Protein AF-X0WY20-F1 (afdb_monomer)

Secondary structure (DSSP, 8-state):
--TTTHHHHHHHHHHHHHIIIIIHHHHHHHHHHHHHHHHT-TT--HHHHHHHHHTTHHHHHHHHHHHHHHHHHHHHHHHHHHHHHSTTSSS--TTS-TTPPP--S-GGGHHHHHHHHHHHHHHHHHHHHHHHHHHH-SSHHHHHHHHHHHHHHHHHHHHHHHHHHH-

pLDDT: mean 89.1, std 9.3, range [58.5, 98.38]

Radius of gyration: 22.49 Å; Cα contacts (8 Å, |Δi|>4): 173; chains: 1; bounding box: 41×35×67 Å

Foldseek 3Di:
DPPVVVVVVVVVVVVVCCCVVPVVLVLLLVLLVQLCVQLVFPPDDSVNSSVLLVVLVVLLVVLLVVLVVLCVCQQCVLVPQLCVQPVPVPPGRNPVCVPPDRDRHPLVCSLVVSVVSNVVSLVSSLVSQLVSLVVRGVDNVSSVRSSVSSSVVSVVVSVVSSVVSPD

Mean predicted aligned error: 7.43 Å

Nearest PDB structures (foldseek):
  5f4y-assembly1_A  TM=2.784E-01  e=3.023E+00  Homo sapiens

Sequence (167 aa):
LGDGELLPFLGYVAFMAAFTLVLVPGVFYAASWLAKRLSAARGVSVRRLFVAFAYTTVPLGLAAWIAFSLSFLFANGSYVLPVLSDPFGWGWNLFGTANHEWTPYMPQLLPYLQVPVLAVGLALSVVLGHQIARENISDHARARRSVIPVTALLTLLTVALLWLYIG

Organism: NCBI:txid412755

Structure (mmCIF, N/CA/C/O backbone):
data_AF-X0WY20-F1
#
_entry.id   AF-X0WY20-F1
#
loop_
_atom_site.group_PDB
_atom_site.id
_atom_site.type_symbol
_atom_site.label_atom_id
_atom_site.label_alt_id
_atom_site.label_comp_id
_atom_site.label_asym_id
_atom_site.label_entity_id
_atom_site.label_seq_id
_atom_site.pdbx_PDB_ins_code
_atom_site.Cartn_x
_atom_site.Cartn_y
_atom_site.Cartn_z
_atom_site.occupancy
_atom_site.B_iso_or_equiv
_atom_site.auth_seq_id
_atom_site.auth_comp_id
_atom_site.auth_asym_id
_atom_site.auth_atom_id
_atom_site.pdbx_PDB_model_num
ATOM 1 N N . LEU A 1 1 ? -12.336 -12.638 -31.666 1.00 58.50 1 LEU A N 1
ATOM 2 C CA . LEU A 1 1 ? -12.225 -13.767 -30.716 1.00 58.50 1 LEU A CA 1
ATOM 3 C C . LEU A 1 1 ? -12.946 -14.930 -31.370 1.00 58.50 1 LEU A C 1
ATOM 5 O O . LEU A 1 1 ? -14.109 -14.750 -31.700 1.00 58.50 1 LEU A O 1
ATOM 9 N N . GLY A 1 2 ? -12.250 -16.022 -31.689 1.00 71.94 2 GLY A N 1
ATOM 10 C CA . GLY A 1 2 ? -12.902 -17.203 -32.266 1.00 71.94 2 GLY A CA 1
ATOM 11 C C . GLY A 1 2 ? -13.851 -17.847 -31.252 1.00 71.94 2 GLY A C 1
ATOM 12 O O . GLY A 1 2 ? -13.652 -17.694 -30.046 1.00 71.94 2 GLY A O 1
ATOM 13 N N . ASP A 1 3 ? -14.861 -18.570 -31.729 1.00 70.81 3 ASP A N 1
ATOM 14 C CA . ASP A 1 3 ? -15.986 -19.065 -30.916 1.00 70.81 3 ASP A CA 1
ATOM 15 C C . ASP A 1 3 ? -15.577 -19.987 -29.741 1.00 70.81 3 ASP A C 1
ATOM 17 O O . ASP A 1 3 ? -16.343 -20.157 -28.795 1.00 70.81 3 ASP A O 1
ATOM 21 N N . GLY A 1 4 ? -14.350 -20.530 -29.740 1.00 79.00 4 GLY A N 1
ATOM 22 C CA . GLY A 1 4 ? -13.782 -21.339 -28.648 1.00 79.00 4 GLY A CA 1
ATOM 23 C C . GLY A 1 4 ? -12.971 -20.577 -27.584 1.00 79.00 4 GLY A C 1
ATOM 24 O O . GLY A 1 4 ? -12.672 -21.139 -26.533 1.00 79.00 4 GLY A O 1
ATOM 25 N N . GLU A 1 5 ? -12.626 -19.307 -27.813 1.00 87.19 5 GLU A N 1
ATOM 26 C CA . GLU A 1 5 ? -11.747 -18.508 -26.929 1.00 87.19 5 GLU A CA 1
ATOM 27 C C . GLU A 1 5 ? -12.530 -17.668 -25.903 1.00 87.19 5 GLU A C 1
ATOM 29 O O . GLU A 1 5 ? -11.973 -17.176 -24.920 1.00 87.19 5 GLU A O 1
ATOM 34 N N . LEU A 1 6 ? -13.843 -17.509 -26.105 1.00 90.19 6 LEU A N 1
ATOM 35 C CA . LEU A 1 6 ? -14.688 -16.658 -25.264 1.00 90.19 6 LEU A CA 1
ATOM 36 C C . LEU A 1 6 ? -14.849 -17.208 -23.842 1.00 90.19 6 LEU A C 1
ATOM 38 O O . LEU A 1 6 ? -14.756 -16.447 -22.881 1.00 90.19 6 LEU A O 1
ATOM 42 N N . LEU A 1 7 ? -15.068 -18.517 -23.687 1.00 92.75 7 LEU A N 1
ATOM 43 C CA . LEU A 1 7 ? -15.285 -19.125 -22.371 1.00 92.75 7 LEU A CA 1
ATOM 44 C C . LEU A 1 7 ? -14.022 -19.055 -21.479 1.00 92.75 7 LEU A C 1
ATOM 46 O O . LEU A 1 7 ? -14.145 -18.598 -20.339 1.00 92.75 7 LEU A O 1
ATOM 50 N N . PRO A 1 8 ? -12.808 -19.402 -21.964 1.00 94.12 8 PRO A N 1
ATOM 51 C CA . PRO A 1 8 ? -11.572 -19.191 -21.206 1.00 94.12 8 PRO A CA 1
ATOM 52 C C . PRO A 1 8 ? -11.320 -17.719 -20.864 1.00 94.12 8 PRO A C 1
ATOM 54 O O . PRO A 1 8 ? -10.948 -17.406 -19.731 1.00 94.12 8 PRO A O 1
ATOM 57 N N . PHE A 1 9 ? -11.571 -16.806 -21.809 1.00 93.94 9 PHE A N 1
ATOM 58 C CA . PHE A 1 9 ? -11.416 -15.369 -21.584 1.00 93.94 9 PHE A CA 1
ATOM 59 C C . PHE A 1 9 ? -12.341 -14.855 -20.472 1.00 93.94 9 PHE A C 1
ATOM 61 O O . PHE A 1 9 ? -11.887 -14.166 -19.556 1.00 93.94 9 PHE A O 1
ATOM 68 N N . LEU A 1 10 ? -13.624 -15.229 -20.495 1.00 95.88 10 LEU A N 1
ATOM 69 C CA . LEU A 1 10 ? -14.575 -14.865 -19.441 1.00 95.88 10 LEU A CA 1
ATOM 70 C C . LEU A 1 10 ? -14.179 -15.459 -18.084 1.00 95.88 10 LEU A C 1
ATOM 72 O O . LEU A 1 10 ? -14.296 -14.777 -17.065 1.00 95.88 10 LEU A O 1
ATOM 76 N N . GLY A 1 11 ? -13.662 -16.691 -18.069 1.00 96.38 11 GLY A N 1
ATOM 77 C CA . GLY A 1 11 ? -13.110 -17.312 -16.865 1.00 96.38 11 GLY A CA 1
ATOM 78 C C . GLY A 1 11 ? -11.947 -16.511 -16.272 1.00 96.38 11 GLY A C 1
ATOM 79 O O . GLY A 1 11 ? -11.940 -16.232 -15.073 1.00 96.38 11 GLY A O 1
ATOM 80 N N . TYR A 1 12 ? -11.006 -16.070 -17.111 1.00 95.19 12 TYR A N 1
ATOM 81 C CA . TYR A 1 12 ? -9.894 -15.209 -16.699 1.00 95.19 12 TYR A CA 1
ATOM 82 C C . TYR A 1 12 ? -10.375 -13.868 -16.127 1.00 95.19 12 TYR A 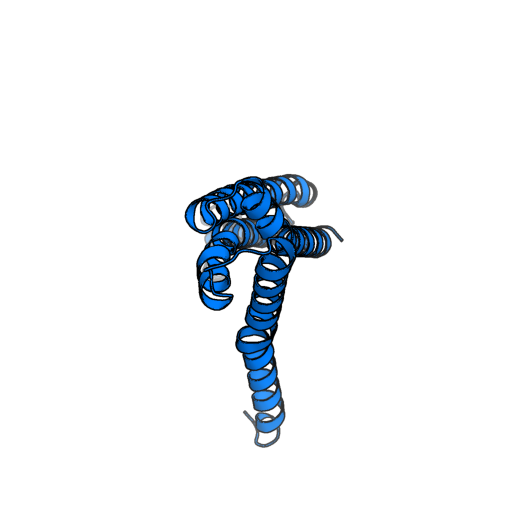C 1
ATOM 84 O O . TYR A 1 12 ? -9.940 -13.466 -15.045 1.00 95.19 12 TYR A O 1
ATOM 92 N N . VAL A 1 13 ? -11.307 -13.194 -16.811 1.00 96.31 13 VAL A N 1
ATOM 93 C CA . VAL A 1 13 ? -11.873 -11.916 -16.349 1.00 96.31 13 VAL A CA 1
ATOM 94 C C . VAL A 1 13 ? -12.574 -12.086 -15.003 1.00 96.31 13 VAL A C 1
ATOM 96 O O . VAL A 1 13 ? -12.340 -11.296 -14.089 1.00 96.31 13 VAL A O 1
ATOM 99 N N . ALA A 1 14 ? -13.394 -13.128 -14.852 1.00 96.50 14 ALA A N 1
ATOM 100 C CA . ALA A 1 14 ? -14.086 -13.415 -13.601 1.00 96.50 14 ALA A CA 1
ATOM 101 C C . ALA A 1 14 ? -13.100 -13.699 -12.459 1.00 96.50 14 ALA A C 1
ATOM 103 O O . ALA A 1 14 ? -13.279 -13.185 -11.354 1.00 96.50 14 ALA A O 1
ATOM 104 N N . PHE A 1 15 ? -12.037 -14.462 -12.726 1.00 96.38 15 PHE A N 1
ATOM 105 C CA . PHE A 1 15 ? -10.989 -14.742 -11.748 1.00 96.38 15 PHE A CA 1
ATOM 106 C C . PHE A 1 15 ? -10.254 -13.469 -11.310 1.00 96.38 15 PHE A C 1
ATOM 108 O O . PHE A 1 15 ? -10.145 -13.213 -10.111 1.00 96.38 15 PHE A O 1
ATOM 115 N N . MET A 1 16 ? -9.806 -12.640 -12.258 1.00 95.88 16 MET A N 1
ATOM 116 C CA . MET A 1 16 ? -9.147 -11.363 -11.960 1.00 95.88 16 MET A CA 1
ATOM 117 C C . MET A 1 16 ? -10.068 -10.424 -11.178 1.00 95.88 16 MET A C 1
ATOM 119 O O . MET A 1 16 ? -9.665 -9.867 -10.157 1.00 95.88 16 MET A O 1
ATOM 123 N N . ALA A 1 17 ? -11.329 -10.300 -11.597 1.00 95.75 17 ALA A N 1
ATOM 124 C CA . ALA A 1 17 ? -12.314 -9.484 -10.898 1.00 95.75 17 ALA A CA 1
ATOM 125 C C . ALA A 1 17 ? -12.554 -9.986 -9.466 1.00 95.75 17 ALA A C 1
ATOM 127 O O . ALA A 1 17 ? -12.554 -9.185 -8.532 1.00 95.75 17 ALA A O 1
ATOM 128 N N . ALA A 1 18 ? -12.705 -11.298 -9.265 1.00 96.00 18 ALA A N 1
ATOM 129 C CA . ALA A 1 18 ? -12.869 -11.885 -7.938 1.00 96.00 18 ALA A CA 1
ATOM 130 C C . ALA A 1 18 ? -11.626 -11.667 -7.061 1.00 96.00 18 ALA A C 1
ATOM 132 O O . ALA A 1 18 ? -11.741 -11.285 -5.894 1.00 96.00 18 ALA A O 1
ATOM 133 N N . PHE A 1 19 ? -10.431 -11.845 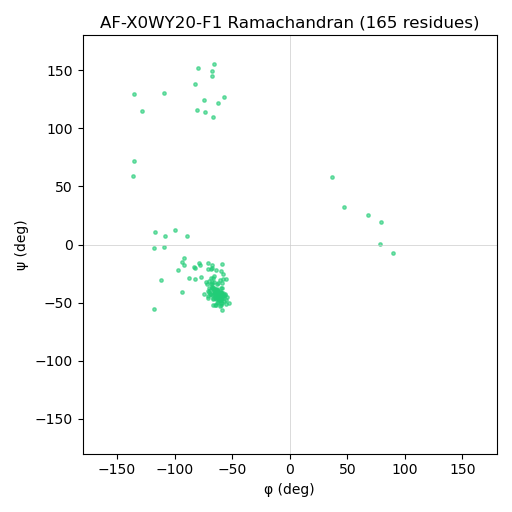-7.618 1.00 93.81 19 PHE A N 1
ATOM 134 C CA . PHE A 1 19 ? -9.180 -11.594 -6.912 1.00 93.81 19 PHE A CA 1
ATOM 135 C C . PHE A 1 19 ? -9.089 -10.133 -6.435 1.00 93.81 19 PHE A C 1
ATOM 137 O O . PHE A 1 19 ? -8.878 -9.874 -5.247 1.00 93.81 19 PHE A O 1
ATOM 144 N N . THR A 1 20 ? -9.330 -9.166 -7.319 1.00 93.12 20 THR A N 1
ATOM 145 C CA . THR A 1 20 ? -9.195 -7.739 -6.990 1.00 93.12 20 THR A CA 1
ATOM 146 C C . THR A 1 20 ? -10.332 -7.217 -6.110 1.00 93.12 20 THR A C 1
ATOM 148 O O . THR A 1 20 ? -10.079 -6.466 -5.169 1.00 93.12 20 THR A O 1
ATOM 151 N N . LEU A 1 21 ? -11.582 -7.597 -6.389 1.00 94.38 21 LEU A N 1
ATOM 152 C CA . LEU A 1 21 ? -12.763 -7.027 -5.726 1.00 94.38 21 LEU A CA 1
ATOM 153 C C . LEU A 1 21 ? -13.203 -7.796 -4.481 1.00 94.38 21 LEU A C 1
ATOM 155 O O . LEU A 1 21 ? -13.956 -7.251 -3.675 1.00 94.38 21 LEU A O 1
ATOM 159 N N . VAL A 1 22 ? -12.758 -9.043 -4.308 1.00 95.19 22 VAL A N 1
ATOM 160 C CA . VAL A 1 22 ? -13.152 -9.880 -3.167 1.00 95.19 22 VAL A CA 1
ATOM 161 C C . VAL A 1 22 ? -11.948 -10.242 -2.315 1.00 95.19 22 VAL A C 1
ATOM 163 O O . VAL A 1 22 ? -11.954 -9.952 -1.119 1.00 95.19 22 VAL A O 1
ATOM 166 N N . LEU A 1 23 ? -10.903 -10.839 -2.897 1.00 94.31 23 LEU A N 1
ATOM 167 C CA . LEU A 1 23 ? -9.788 -11.360 -2.102 1.00 94.31 23 LEU A CA 1
ATOM 168 C C . LEU A 1 23 ? -9.000 -10.235 -1.421 1.00 94.31 23 LEU A C 1
ATOM 170 O O . LEU A 1 23 ? -8.831 -10.267 -0.203 1.00 94.31 23 LEU A O 1
ATOM 174 N N . VAL A 1 24 ? -8.565 -9.223 -2.175 1.00 92.06 24 VAL A N 1
ATOM 175 C CA . VAL A 1 24 ? -7.780 -8.096 -1.634 1.00 92.06 24 VAL A CA 1
ATOM 176 C C . VAL A 1 24 ? -8.523 -7.341 -0.515 1.00 92.06 24 VAL A C 1
ATOM 178 O O . VAL A 1 24 ? -7.996 -7.271 0.603 1.00 92.06 24 VAL A O 1
ATOM 181 N N . PRO A 1 25 ? -9.747 -6.811 -0.727 1.00 94.44 25 PRO A N 1
ATOM 182 C CA . PRO A 1 25 ? -10.484 -6.146 0.346 1.00 94.44 25 PRO A CA 1
ATOM 183 C C . PRO A 1 25 ? -10.900 -7.118 1.455 1.00 94.44 25 PRO A C 1
ATOM 185 O O . PRO A 1 25 ? -10.970 -6.706 2.611 1.00 94.44 25 PRO A O 1
ATOM 188 N N . GLY A 1 26 ? -11.120 -8.401 1.150 1.00 96.50 26 GLY A N 1
ATOM 189 C CA . GLY A 1 26 ? -11.410 -9.441 2.138 1.00 96.50 26 GLY A CA 1
ATOM 190 C C . GLY A 1 26 ? -10.255 -9.672 3.113 1.00 96.50 26 GLY A C 1
ATOM 191 O O . GLY A 1 26 ? -10.467 -9.692 4.327 1.00 96.50 26 GLY A O 1
ATOM 192 N N . VAL A 1 27 ? -9.021 -9.759 2.609 1.00 95.75 27 VAL A N 1
ATOM 193 C CA . VAL A 1 27 ? -7.808 -9.871 3.436 1.00 95.75 27 VAL A CA 1
ATOM 194 C C . VAL A 1 27 ? -7.621 -8.622 4.301 1.00 95.75 27 VAL A C 1
ATOM 196 O O . VAL A 1 27 ? -7.356 -8.726 5.502 1.00 95.75 27 VAL A O 1
ATOM 199 N N . PHE A 1 28 ? -7.835 -7.433 3.735 1.00 95.94 28 PHE A N 1
ATOM 200 C CA . PHE A 1 28 ? -7.737 -6.185 4.493 1.00 95.94 28 PHE A CA 1
ATOM 201 C C . PHE A 1 28 ? -8.846 -6.050 5.556 1.00 95.94 28 PHE A C 1
ATOM 203 O O . PHE A 1 28 ? -8.616 -5.578 6.677 1.00 95.94 28 PHE A O 1
ATOM 210 N N . TYR A 1 29 ? -10.054 -6.528 5.248 1.00 96.56 29 TYR A N 1
ATOM 211 C CA . TYR A 1 29 ? -11.162 -6.606 6.197 1.00 96.56 29 TYR A CA 1
ATOM 212 C C . TYR A 1 29 ? -10.858 -7.577 7.339 1.00 96.56 29 TYR A C 1
ATOM 214 O O . TYR A 1 29 ? -11.100 -7.242 8.502 1.00 96.56 29 TYR A O 1
ATOM 222 N N . ALA A 1 30 ? -10.260 -8.734 7.044 1.00 96.56 30 ALA A N 1
ATOM 223 C CA . ALA A 1 30 ? -9.801 -9.675 8.061 1.00 96.56 30 ALA A CA 1
ATOM 224 C C . ALA A 1 30 ? -8.759 -9.028 8.990 1.00 96.56 30 ALA A C 1
ATOM 226 O O . ALA A 1 30 ? -8.903 -9.107 10.211 1.00 96.56 30 ALA A O 1
ATOM 227 N N . ALA A 1 31 ? -7.778 -8.298 8.447 1.00 95.56 31 ALA A N 1
ATOM 228 C CA . ALA A 1 31 ? -6.814 -7.546 9.256 1.00 95.56 31 ALA A CA 1
ATOM 229 C C . ALA A 1 31 ? -7.497 -6.493 10.151 1.00 95.56 31 ALA A C 1
ATOM 231 O O . ALA A 1 31 ? -7.179 -6.381 11.336 1.00 95.56 31 ALA A O 1
ATOM 232 N N . SER A 1 32 ? -8.499 -5.780 9.631 1.00 95.12 32 SER A N 1
ATOM 233 C CA . SER A 1 32 ? -9.288 -4.795 10.391 1.00 95.12 32 SER A CA 1
ATOM 234 C C . SER A 1 32 ? -10.154 -5.438 11.485 1.00 95.12 32 SER A C 1
ATOM 236 O O . SER A 1 32 ? -10.354 -4.877 12.568 1.00 95.12 32 SER A O 1
ATOM 238 N N . TRP A 1 33 ? -10.656 -6.646 11.238 1.00 95.31 33 TRP A N 1
ATOM 239 C CA . TRP A 1 33 ? -11.362 -7.443 12.236 1.00 95.31 33 TRP A CA 1
ATOM 240 C C . TRP A 1 33 ? -10.418 -7.933 13.342 1.00 95.31 33 TRP A C 1
ATOM 242 O O . TRP A 1 33 ? -10.758 -7.814 14.525 1.00 95.31 33 TRP A O 1
ATOM 252 N N . LEU A 1 34 ? -9.213 -8.401 12.988 1.00 94.38 34 LEU A N 1
ATOM 253 C CA . LEU A 1 34 ? -8.163 -8.717 13.959 1.00 94.38 34 LEU A CA 1
ATOM 254 C C . LEU A 1 34 ? -7.801 -7.471 14.778 1.00 94.38 34 LEU A C 1
ATOM 256 O O . LEU A 1 34 ? -7.759 -7.546 16.003 1.00 94.38 34 LEU A O 1
ATOM 260 N N . ALA A 1 35 ? -7.626 -6.313 14.138 1.00 93.00 35 ALA A N 1
ATOM 261 C CA . ALA A 1 35 ? -7.329 -5.046 14.809 1.00 93.00 35 ALA A CA 1
ATOM 262 C C . ALA A 1 35 ? -8.362 -4.711 15.892 1.00 93.00 35 ALA A C 1
ATOM 264 O O . ALA A 1 35 ? -8.003 -4.368 17.026 1.00 93.00 35 ALA A O 1
ATOM 265 N N . LYS A 1 36 ? -9.654 -4.877 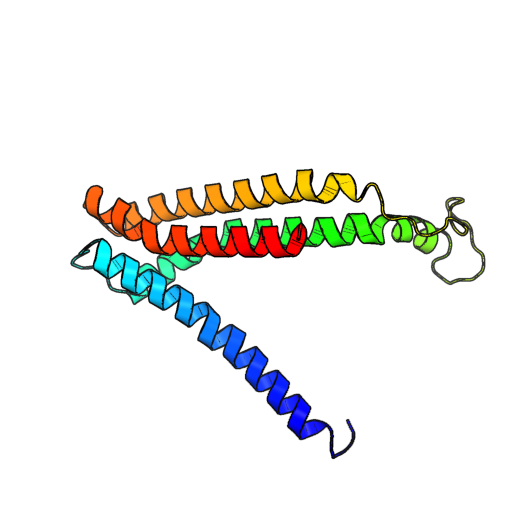15.583 1.00 92.56 36 LYS A N 1
ATOM 266 C CA . LYS A 1 36 ? -10.728 -4.726 16.572 1.00 92.56 36 LYS A CA 1
ATOM 267 C C . LYS A 1 36 ? -10.622 -5.748 17.708 1.00 92.56 36 LYS A C 1
ATOM 269 O O . LYS A 1 36 ? -10.762 -5.371 18.872 1.00 92.56 36 LYS A O 1
ATOM 274 N N . ARG A 1 37 ? -10.396 -7.030 17.392 1.00 91.50 37 ARG A N 1
ATOM 275 C CA . ARG A 1 37 ? -10.275 -8.090 18.409 1.00 91.50 37 ARG A CA 1
ATOM 276 C C . ARG A 1 37 ? -9.097 -7.846 19.354 1.00 91.50 37 ARG A C 1
ATOM 278 O O . ARG A 1 37 ? -9.293 -7.892 20.563 1.00 91.50 37 ARG A O 1
ATOM 285 N N . LEU A 1 38 ? -7.912 -7.533 18.826 1.00 88.62 38 LEU A N 1
ATOM 286 C CA . LEU A 1 38 ? -6.692 -7.318 19.616 1.00 88.62 38 LEU A CA 1
ATOM 287 C C . LEU A 1 38 ? -6.753 -6.052 20.481 1.00 88.62 38 LEU A C 1
ATOM 289 O O . LEU A 1 38 ? -6.203 -6.017 21.583 1.00 88.62 38 LEU A O 1
ATOM 293 N N . SER A 1 39 ? -7.411 -5.001 19.994 1.00 87.69 39 SER A N 1
ATOM 294 C CA . SER A 1 39 ? -7.577 -3.761 20.756 1.00 87.69 39 SER A CA 1
ATOM 295 C C . SER A 1 39 ? -8.676 -3.835 21.811 1.00 87.69 39 SER A C 1
ATOM 297 O O . SER A 1 39 ? -8.723 -2.967 22.678 1.00 87.69 39 SER A O 1
ATOM 299 N N . ALA A 1 40 ? -9.568 -4.832 21.747 1.00 85.50 40 ALA A N 1
ATOM 300 C CA . ALA A 1 40 ? -10.791 -4.883 22.550 1.00 85.50 40 ALA A CA 1
ATOM 301 C C . ALA A 1 40 ? -11.559 -3.540 22.532 1.00 85.50 40 ALA A C 1
ATOM 303 O O . ALA A 1 40 ? -12.180 -3.144 23.525 1.00 85.50 40 ALA A O 1
ATOM 304 N N 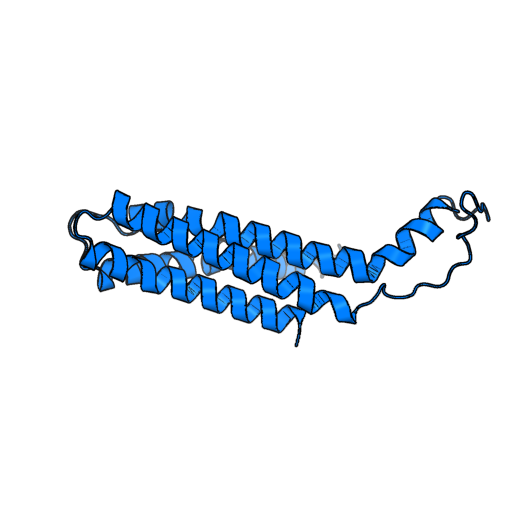. ALA A 1 41 ? -11.483 -2.809 21.411 1.00 76.88 41 ALA A N 1
ATOM 305 C CA . ALA A 1 41 ? -12.061 -1.480 21.277 1.00 76.88 41 ALA A CA 1
ATOM 306 C C . ALA A 1 41 ? -13.593 -1.567 21.342 1.00 76.88 41 ALA A C 1
ATOM 308 O O . ALA A 1 41 ? -14.256 -2.082 20.435 1.00 76.88 41 ALA A O 1
ATOM 309 N N . ARG A 1 42 ? -14.163 -1.069 22.442 1.00 75.81 42 ARG A N 1
ATOM 310 C CA . ARG A 1 42 ? -15.613 -0.946 22.629 1.00 75.81 42 ARG A CA 1
ATOM 311 C C . ARG A 1 42 ? -16.094 0.337 21.950 1.00 75.81 42 ARG A C 1
ATOM 313 O O . ARG A 1 42 ? -15.428 1.359 22.039 1.00 75.81 42 ARG A O 1
ATOM 320 N N . GLY A 1 43 ? -17.231 0.271 21.259 1.00 80.06 43 GLY A N 1
ATOM 321 C CA . GLY A 1 43 ? -17.843 1.430 20.591 1.00 80.06 43 GLY A CA 1
ATOM 322 C C . GLY A 1 43 ? -17.413 1.679 19.139 1.00 80.06 43 GLY A C 1
ATOM 323 O O . GLY A 1 43 ? -18.041 2.487 18.465 1.00 80.06 43 GLY A O 1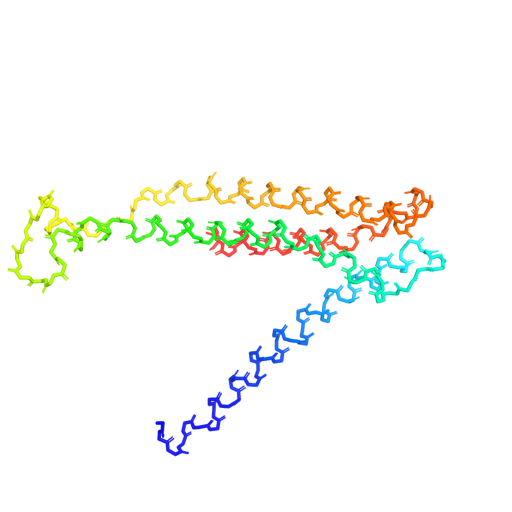
ATOM 324 N N . VAL A 1 44 ? -16.417 0.956 18.608 1.00 87.00 44 VAL A N 1
ATOM 325 C CA . VAL A 1 44 ? -15.985 1.088 17.202 1.00 87.00 44 VAL A CA 1
ATOM 326 C C . VAL A 1 44 ? -16.384 -0.153 16.394 1.00 87.00 44 VAL A C 1
ATOM 328 O O . VAL A 1 44 ? -16.159 -1.300 16.799 1.00 87.00 44 VAL A O 1
ATOM 331 N N . SER A 1 45 ? -17.022 0.042 15.239 1.00 92.50 45 SER A N 1
ATOM 332 C CA . SER A 1 45 ? -17.384 -1.054 14.331 1.00 92.50 45 SER A CA 1
ATOM 333 C C . SER A 1 45 ? -16.183 -1.494 13.483 1.00 92.50 45 SER A C 1
ATOM 335 O O . SER A 1 45 ? -15.296 -0.696 13.187 1.00 92.50 45 SER A O 1
ATOM 337 N N . VAL A 1 46 ? -16.155 -2.767 13.061 1.00 93.69 46 VAL A N 1
ATOM 338 C CA . VAL A 1 46 ? -15.096 -3.271 12.159 1.00 93.69 46 VAL A CA 1
ATOM 339 C C . VAL A 1 46 ? -15.123 -2.506 10.841 1.00 93.69 46 VAL A C 1
ATOM 341 O O . VAL A 1 46 ? -14.076 -2.107 10.357 1.00 93.69 46 VAL A O 1
ATOM 344 N N . ARG A 1 47 ? -16.320 -2.224 10.309 1.00 94.62 47 ARG A N 1
ATOM 345 C CA . ARG A 1 47 ? -16.503 -1.429 9.089 1.00 94.62 47 ARG A CA 1
ATOM 346 C C . ARG A 1 47 ? -15.854 -0.047 9.198 1.00 94.62 47 ARG A C 1
ATOM 348 O O . ARG A 1 47 ? -15.205 0.381 8.253 1.00 94.62 47 ARG A O 1
ATOM 355 N N . ARG A 1 48 ? -15.996 0.635 10.342 1.00 93.69 48 ARG A N 1
ATOM 356 C CA . ARG A 1 48 ? -15.364 1.942 10.564 1.00 93.69 48 ARG A CA 1
ATOM 357 C C . ARG A 1 48 ? -13.840 1.829 10.583 1.00 93.69 48 ARG A C 1
ATOM 359 O O . ARG A 1 48 ? -13.189 2.616 9.912 1.00 93.69 48 ARG A O 1
ATOM 366 N N . LEU A 1 49 ? -13.287 0.838 11.290 1.00 93.69 49 LEU A N 1
ATOM 367 C CA . LEU A 1 49 ? -11.838 0.593 11.293 1.00 93.69 49 LEU A CA 1
ATOM 368 C C . LEU A 1 49 ? -11.313 0.201 9.911 1.00 93.69 49 LEU A C 1
ATOM 370 O O . LEU A 1 49 ? -10.260 0.677 9.525 1.00 93.69 49 LEU A O 1
ATOM 374 N N . PHE A 1 50 ? -12.054 -0.609 9.159 1.00 96.06 50 PHE A N 1
ATOM 375 C CA . PHE A 1 50 ? -11.706 -0.997 7.794 1.00 96.06 50 PHE A CA 1
ATOM 376 C C . PHE A 1 50 ? -11.592 0.215 6.870 1.00 96.06 50 PHE A C 1
ATOM 378 O O . PHE A 1 50 ? -10.561 0.398 6.233 1.00 96.06 50 PHE A O 1
ATOM 385 N N . VAL A 1 51 ? -12.617 1.073 6.844 1.00 96.12 51 VAL A N 1
ATOM 386 C CA . VAL A 1 51 ? -12.599 2.294 6.023 1.00 96.12 51 VAL A CA 1
ATOM 387 C C . VAL A 1 51 ? -11.486 3.237 6.476 1.00 96.12 51 VAL A C 1
ATOM 389 O O . VAL A 1 51 ? -10.767 3.776 5.644 1.00 96.12 51 VAL A O 1
ATOM 392 N N . ALA A 1 52 ? -11.311 3.416 7.786 1.00 95.38 52 ALA A N 1
ATOM 393 C CA . ALA A 1 52 ? -10.294 4.315 8.312 1.00 95.38 52 ALA A CA 1
ATOM 394 C C . ALA A 1 52 ? -8.873 3.806 8.019 1.00 95.38 52 ALA A C 1
ATOM 396 O O . ALA A 1 52 ? -8.034 4.564 7.546 1.00 95.38 52 ALA A O 1
ATOM 397 N N . PHE A 1 53 ? -8.596 2.520 8.239 1.00 96.56 53 PHE A N 1
ATOM 398 C CA . PHE A 1 53 ? -7.288 1.949 7.937 1.00 96.56 53 PHE A CA 1
ATOM 399 C C . PHE A 1 53 ? -7.026 1.816 6.441 1.00 96.56 53 PHE A C 1
ATOM 401 O O . PHE A 1 53 ? -5.863 1.790 6.075 1.00 96.56 53 PHE A O 1
ATOM 408 N N . ALA A 1 54 ? -8.033 1.800 5.563 1.00 96.25 54 ALA A N 1
ATOM 409 C CA . ALA A 1 54 ? -7.790 1.769 4.118 1.00 96.25 54 ALA A CA 1
ATOM 410 C C . ALA A 1 54 ? -6.897 2.935 3.651 1.00 96.25 54 ALA A C 1
ATOM 412 O O . ALA A 1 54 ? -6.100 2.772 2.737 1.00 96.25 54 ALA A O 1
ATOM 413 N N . TYR A 1 55 ? -6.929 4.087 4.328 1.00 96.62 55 TYR A N 1
ATOM 414 C CA . TYR A 1 55 ? -6.029 5.202 4.018 1.00 96.62 55 TYR A CA 1
ATOM 415 C C . TYR A 1 55 ? -4.543 4.885 4.245 1.00 96.62 55 TYR A C 1
ATOM 417 O O . TYR A 1 55 ? -3.687 5.511 3.620 1.00 96.62 55 TYR A O 1
ATOM 425 N N . THR A 1 56 ? -4.202 3.895 5.077 1.00 97.19 56 THR A N 1
ATOM 426 C CA . THR A 1 56 ? -2.805 3.479 5.275 1.00 97.19 56 THR A CA 1
ATOM 427 C C . THR A 1 56 ? -2.232 2.765 4.057 1.00 97.19 56 THR A C 1
ATOM 429 O O . THR A 1 56 ? -1.017 2.673 3.944 1.00 97.19 56 THR A O 1
ATOM 432 N N . THR A 1 57 ? -3.053 2.292 3.113 1.00 96.31 57 THR A N 1
ATOM 433 C CA . THR A 1 57 ? -2.534 1.679 1.883 1.00 96.31 57 THR A CA 1
ATOM 434 C C . THR A 1 57 ? -2.049 2.720 0.879 1.00 96.31 57 THR A C 1
ATOM 436 O O . THR A 1 57 ? -1.308 2.369 -0.034 1.00 96.31 57 THR A O 1
ATOM 439 N N . VAL A 1 58 ? -2.449 3.989 1.020 1.00 97.19 58 VAL A N 1
ATOM 440 C CA . VAL A 1 58 ? -2.149 5.045 0.041 1.00 97.19 58 VAL A CA 1
ATOM 441 C C . VAL A 1 58 ? -0.645 5.333 -0.065 1.00 97.19 58 VAL A C 1
ATOM 443 O O . VAL A 1 58 ? -0.130 5.268 -1.183 1.00 97.19 58 VAL A O 1
ATOM 446 N N . PRO A 1 59 ? 0.106 5.591 1.029 1.00 97.69 59 PRO A N 1
ATOM 447 C CA . PRO A 1 59 ? 1.535 5.876 0.910 1.00 97.69 59 PRO A CA 1
ATOM 448 C C . PRO A 1 59 ? 2.328 4.665 0.414 1.00 97.69 59 PRO A C 1
ATOM 450 O O . PRO A 1 59 ? 3.213 4.819 -0.426 1.00 97.69 59 PRO A O 1
ATOM 453 N N . LEU A 1 60 ? 1.997 3.457 0.890 1.00 97.50 60 LEU A N 1
ATOM 454 C CA . LEU A 1 60 ? 2.655 2.235 0.431 1.00 97.50 60 LEU A CA 1
ATOM 455 C C . LEU A 1 60 ? 2.351 1.942 -1.042 1.00 97.50 60 LEU A C 1
ATOM 457 O O . LEU A 1 60 ? 3.262 1.592 -1.784 1.00 97.50 60 LEU A O 1
ATOM 461 N N . GLY A 1 61 ? 1.102 2.110 -1.479 1.00 96.75 61 GLY A N 1
ATOM 462 C CA . GLY A 1 61 ? 0.709 1.925 -2.876 1.00 96.75 61 GLY A CA 1
ATOM 463 C C . GLY A 1 61 ? 1.427 2.899 -3.810 1.00 96.75 61 GLY A C 1
ATOM 464 O O . GLY A 1 61 ? 1.938 2.487 -4.849 1.00 96.75 61 GLY A O 1
ATOM 465 N N . LEU A 1 62 ? 1.549 4.168 -3.405 1.00 97.81 62 LEU A N 1
ATOM 466 C CA . LEU A 1 62 ? 2.321 5.163 -4.149 1.00 97.81 62 LEU A CA 1
ATOM 467 C C . LEU A 1 62 ? 3.807 4.787 -4.220 1.00 97.81 62 LEU A C 1
ATOM 469 O O . LEU A 1 62 ? 4.396 4.822 -5.297 1.00 97.81 62 LEU A O 1
ATOM 473 N N . ALA A 1 63 ? 4.408 4.378 -3.101 1.00 97.62 63 ALA A N 1
ATOM 474 C CA . ALA A 1 63 ? 5.797 3.927 -3.077 1.00 97.62 63 ALA A CA 1
ATOM 475 C C . ALA A 1 63 ? 6.021 2.682 -3.949 1.00 97.62 63 ALA A C 1
ATOM 477 O O . ALA A 1 63 ? 7.006 2.616 -4.681 1.00 97.62 63 ALA A O 1
ATOM 478 N N . ALA A 1 64 ? 5.094 1.722 -3.924 1.00 96.25 64 ALA A N 1
ATOM 479 C CA . ALA A 1 64 ? 5.142 0.537 -4.772 1.00 96.25 64 ALA A CA 1
ATOM 480 C C . ALA A 1 64 ? 5.068 0.900 -6.259 1.00 96.25 64 ALA A C 1
ATOM 482 O O . ALA A 1 64 ? 5.836 0.355 -7.051 1.00 96.25 64 ALA A O 1
ATOM 483 N N . TRP A 1 65 ? 4.206 1.853 -6.627 1.00 96.31 65 TRP A N 1
ATOM 484 C CA . TRP A 1 65 ? 4.105 2.359 -7.995 1.00 96.31 65 TRP A CA 1
ATOM 485 C C . TRP A 1 65 ? 5.375 3.096 -8.448 1.00 96.31 65 TRP A C 1
ATOM 487 O O . TRP A 1 65 ? 5.832 2.894 -9.574 1.00 96.31 65 TRP A O 1
ATOM 497 N N . ILE A 1 66 ? 5.993 3.895 -7.570 1.00 95.50 66 ILE A N 1
ATOM 498 C CA . ILE A 1 66 ? 7.284 4.547 -7.845 1.00 95.50 66 ILE A CA 1
ATOM 499 C C . ILE A 1 66 ? 8.380 3.492 -8.042 1.00 95.50 66 ILE A C 1
ATOM 501 O O . ILE A 1 66 ? 9.088 3.529 -9.045 1.00 95.50 66 ILE A O 1
ATOM 505 N N . ALA A 1 67 ? 8.499 2.528 -7.125 1.00 93.94 67 ALA A N 1
ATOM 506 C CA . ALA A 1 67 ? 9.493 1.458 -7.208 1.00 93.94 67 ALA A CA 1
ATOM 507 C C . ALA A 1 67 ? 9.333 0.620 -8.489 1.00 93.94 67 ALA A C 1
ATOM 509 O O . ALA A 1 67 ? 10.325 0.313 -9.150 1.00 93.94 67 ALA A O 1
ATOM 510 N N . PHE A 1 68 ? 8.093 0.317 -8.880 1.00 92.12 68 PHE A N 1
ATOM 511 C CA . PHE A 1 68 ? 7.780 -0.341 -10.148 1.00 92.12 68 PHE A CA 1
ATOM 512 C C . PHE A 1 68 ? 8.200 0.505 -11.360 1.00 92.12 68 PHE A C 1
ATOM 514 O O . PHE A 1 68 ? 8.846 0.008 -12.283 1.00 92.12 68 PHE A O 1
ATOM 521 N N . SER A 1 69 ? 7.881 1.801 -11.346 1.00 91.44 69 SER A N 1
ATOM 522 C CA . SER A 1 69 ? 8.224 2.724 -12.434 1.00 91.44 69 SER A CA 1
ATOM 523 C C . SER A 1 69 ? 9.737 2.869 -12.614 1.00 91.44 69 SER A C 1
ATOM 525 O O . SER A 1 69 ? 10.205 2.991 -13.744 1.00 91.44 69 SER A O 1
ATOM 527 N N . LEU A 1 70 ? 10.513 2.796 -11.525 1.00 89.12 70 LEU A N 1
ATOM 528 C CA . LEU A 1 70 ? 11.976 2.763 -11.590 1.00 89.12 70 LEU A CA 1
ATOM 529 C C . LEU A 1 70 ? 12.482 1.532 -12.351 1.00 89.12 70 LEU A C 1
ATOM 531 O O . LEU A 1 70 ? 13.334 1.696 -13.222 1.00 89.12 70 LEU A O 1
ATOM 535 N N . SER A 1 71 ? 11.935 0.333 -12.101 1.00 84.44 71 SER A N 1
ATOM 536 C CA . SER A 1 71 ? 12.290 -0.864 -12.886 1.00 84.44 71 SER A CA 1
ATOM 537 C C . SER A 1 71 ? 12.068 -0.635 -14.372 1.00 84.44 71 SER A C 1
ATOM 539 O O . SER A 1 71 ? 12.957 -0.905 -15.175 1.00 84.44 71 SER A O 1
ATOM 541 N N . PHE A 1 72 ? 10.905 -0.095 -14.742 1.00 82.06 72 PHE A N 1
ATOM 542 C CA . PHE A 1 72 ? 10.595 0.177 -16.142 1.00 82.06 72 PHE A CA 1
ATOM 543 C C . PHE A 1 72 ? 11.556 1.205 -16.755 1.00 82.06 72 PHE A C 1
ATOM 545 O O . PHE A 1 72 ? 12.070 0.984 -17.853 1.00 82.06 72 PHE A O 1
ATOM 552 N N . LEU A 1 73 ? 11.831 2.295 -16.031 1.00 82.69 73 LEU A N 1
ATOM 553 C CA . LEU A 1 73 ? 12.707 3.376 -16.475 1.00 82.69 73 LEU A CA 1
ATOM 554 C C . LEU A 1 73 ? 14.154 2.914 -16.670 1.00 82.69 73 LEU A C 1
ATOM 556 O O . LEU A 1 73 ? 14.769 3.285 -17.658 1.00 82.69 73 LEU A O 1
ATOM 560 N N . PHE A 1 74 ? 14.715 2.116 -15.764 1.00 79.25 74 PHE A N 1
ATOM 561 C CA . PHE A 1 74 ? 16.114 1.684 -15.877 1.00 79.25 74 PHE A CA 1
ATOM 562 C C . PHE A 1 74 ? 16.283 0.483 -16.819 1.00 79.25 74 PHE A C 1
ATOM 564 O O . PHE A 1 74 ? 17.307 0.379 -17.495 1.00 79.25 74 PHE A O 1
ATOM 571 N N . ALA A 1 75 ? 15.268 -0.381 -16.936 1.00 75.00 75 ALA A N 1
ATOM 572 C CA . ALA A 1 75 ? 15.274 -1.478 -17.906 1.00 75.00 75 ALA A CA 1
ATOM 573 C C . ALA A 1 75 ? 15.136 -0.987 -19.358 1.00 75.00 75 ALA A C 1
ATOM 575 O O . ALA A 1 75 ? 15.766 -1.545 -20.255 1.00 75.00 75 ALA A O 1
ATOM 576 N N . ASN A 1 76 ? 14.331 0.056 -19.597 1.00 72.25 76 ASN A N 1
ATOM 577 C CA . ASN A 1 76 ? 13.990 0.513 -20.952 1.00 72.25 76 ASN A CA 1
ATOM 578 C C . ASN A 1 76 ? 14.440 1.945 -21.269 1.00 72.25 76 ASN A C 1
ATOM 580 O O . ASN A 1 76 ? 14.260 2.409 -22.392 1.00 72.25 76 ASN A O 1
ATOM 584 N N . GLY A 1 77 ? 15.029 2.670 -20.317 1.00 67.69 77 GLY A N 1
ATOM 585 C CA . GLY A 1 77 ? 15.395 4.079 -20.491 1.00 67.69 77 GLY A CA 1
ATOM 586 C C . GLY A 1 77 ? 16.396 4.311 -21.618 1.00 67.69 77 GLY A C 1
ATOM 587 O O . GLY A 1 77 ? 16.338 5.342 -22.282 1.00 67.69 77 GLY A O 1
ATOM 588 N N . SER A 1 78 ? 17.266 3.335 -21.892 1.00 67.94 78 SER A N 1
ATOM 589 C CA . SER A 1 78 ? 18.238 3.395 -22.994 1.00 67.94 78 SER A CA 1
ATOM 590 C C . SER A 1 78 ? 17.595 3.354 -24.366 1.00 67.94 78 SER A C 1
ATOM 592 O O . SER A 1 78 ? 18.217 3.785 -25.328 1.00 67.94 78 SER A O 1
ATOM 594 N N . TYR A 1 79 ? 16.338 2.920 -24.451 1.00 71.12 79 TYR A N 1
ATOM 595 C CA . TYR A 1 79 ? 15.564 2.894 -25.683 1.00 71.12 79 TYR A CA 1
ATOM 596 C C . TYR A 1 79 ? 14.907 4.245 -26.005 1.00 71.12 79 TYR A C 1
ATOM 598 O O . TYR A 1 79 ? 14.577 4.519 -27.156 1.00 71.12 79 TYR A O 1
ATOM 606 N N . VAL A 1 80 ? 14.761 5.131 -25.012 1.00 74.88 80 VAL A N 1
ATOM 607 C CA . VAL A 1 80 ? 14.096 6.431 -25.195 1.00 74.88 80 VAL A CA 1
ATOM 608 C C . VAL A 1 80 ? 14.871 7.316 -26.175 1.00 74.88 80 VAL A C 1
ATOM 610 O O . VAL A 1 80 ? 14.275 7.906 -27.070 1.00 74.88 80 VAL A O 1
ATOM 613 N N . LEU A 1 81 ? 16.200 7.394 -26.045 1.00 74.56 81 LEU A N 1
ATOM 614 C CA . LEU A 1 81 ? 17.029 8.254 -26.897 1.00 74.56 81 LEU A CA 1
ATOM 615 C C . LEU A 1 81 ? 17.137 7.758 -28.355 1.00 74.56 81 LEU A C 1
ATOM 617 O O . LEU A 1 81 ? 16.983 8.592 -29.246 1.00 74.56 81 LEU A O 1
ATOM 621 N N . PRO A 1 82 ? 17.357 6.458 -28.638 1.00 78.06 82 PRO A N 1
ATOM 622 C CA . PRO A 1 82 ? 17.323 5.928 -30.001 1.00 78.06 82 PRO A CA 1
ATOM 623 C C . PRO A 1 82 ? 15.974 6.140 -30.698 1.00 78.06 82 PRO A C 1
ATOM 625 O O . PRO A 1 82 ? 15.951 6.618 -31.829 1.00 78.06 82 PRO A O 1
ATOM 628 N N . VAL A 1 83 ? 14.850 5.884 -30.013 1.00 79.06 83 VAL A N 1
ATOM 629 C CA . VAL A 1 83 ? 13.505 6.097 -30.585 1.00 79.06 83 VAL A CA 1
ATOM 630 C C . VAL A 1 83 ? 13.230 7.571 -30.860 1.00 79.06 83 VAL A C 1
ATOM 632 O O . VAL A 1 83 ? 12.637 7.904 -31.878 1.00 79.06 83 VAL A O 1
ATOM 635 N N . LEU A 1 84 ? 13.671 8.479 -29.986 1.00 81.56 84 LEU A N 1
ATOM 636 C CA . LEU A 1 84 ? 13.548 9.915 -30.250 1.00 81.56 84 LEU A CA 1
ATOM 637 C C . LEU A 1 84 ? 14.450 10.380 -31.403 1.00 81.56 84 LEU A C 1
ATOM 639 O O . LEU A 1 84 ? 14.106 11.350 -32.077 1.00 81.56 84 LEU A O 1
ATOM 643 N N . SER A 1 85 ? 15.586 9.714 -31.633 1.00 82.25 85 SER A N 1
ATOM 644 C CA . SER A 1 85 ? 16.477 10.004 -32.763 1.00 82.25 85 SER A CA 1
ATOM 645 C C . SER A 1 85 ? 15.906 9.566 -34.111 1.00 82.25 85 SER A C 1
ATOM 647 O O . SER A 1 85 ? 16.138 10.279 -35.089 1.00 82.25 85 SER A O 1
ATOM 649 N N . ASP A 1 86 ? 15.153 8.461 -34.152 1.00 83.75 86 ASP A N 1
ATOM 650 C CA . ASP A 1 86 ? 14.466 7.960 -35.351 1.00 83.75 86 ASP A CA 1
ATOM 651 C C . ASP A 1 86 ? 13.008 7.530 -35.067 1.00 83.75 86 ASP A C 1
ATOM 653 O O . ASP A 1 86 ? 12.686 6.339 -35.073 1.00 83.75 86 ASP A O 1
ATOM 657 N N . PRO A 1 87 ? 12.084 8.479 -34.819 1.00 81.56 87 PRO A N 1
ATOM 658 C CA . PRO A 1 87 ? 10.727 8.155 -34.368 1.00 81.56 87 PRO A CA 1
ATOM 659 C C . PRO A 1 87 ? 9.874 7.448 -35.428 1.00 81.56 87 PRO A C 1
ATOM 661 O O . PRO A 1 87 ? 8.891 6.793 -35.085 1.00 81.56 87 PRO A O 1
ATOM 664 N N . PHE A 1 88 ? 10.233 7.582 -36.709 1.00 85.56 88 PHE A N 1
ATOM 665 C CA . PHE A 1 88 ? 9.511 6.987 -37.838 1.00 85.56 88 PHE A CA 1
ATOM 666 C C . PHE A 1 88 ? 10.268 5.827 -38.503 1.00 85.56 88 PHE A C 1
ATOM 668 O O . PHE A 1 88 ? 9.735 5.222 -39.434 1.00 85.56 88 PHE A O 1
ATOM 675 N N . GLY A 1 89 ? 11.483 5.499 -38.045 1.00 78.06 89 GLY A N 1
ATOM 676 C CA . GLY A 1 89 ? 12.309 4.449 -38.649 1.00 78.06 89 GLY A CA 1
ATOM 677 C C . GLY A 1 89 ? 12.816 4.803 -40.052 1.00 78.06 89 GLY A C 1
ATOM 678 O O . GLY A 1 89 ? 13.023 3.914 -40.878 1.00 78.06 89 GLY A O 1
ATOM 679 N N . TRP A 1 90 ? 12.938 6.094 -40.370 1.00 86.56 90 TRP A N 1
ATOM 680 C CA . TRP A 1 90 ? 13.354 6.582 -41.692 1.00 86.56 90 TRP A CA 1
ATOM 681 C C . TRP A 1 90 ? 14.878 6.742 -41.804 1.00 86.56 90 TRP A C 1
ATOM 683 O O . TRP A 1 90 ? 15.368 7.276 -42.802 1.00 86.56 90 TRP A O 1
ATOM 693 N N . GLY A 1 91 ? 15.632 6.295 -40.795 1.00 79.75 91 GLY A N 1
ATOM 694 C CA . GLY A 1 91 ? 17.079 6.479 -40.703 1.00 79.75 91 GLY A CA 1
ATOM 695 C C . GLY A 1 91 ? 17.468 7.879 -40.230 1.00 79.75 91 GLY A C 1
ATOM 696 O O . GLY A 1 91 ? 18.595 8.321 -40.466 1.00 79.75 91 GLY A O 1
ATOM 697 N N . TRP A 1 92 ? 16.540 8.608 -39.601 1.00 82.88 92 TRP A N 1
ATOM 698 C CA . TRP A 1 92 ? 16.847 9.897 -38.992 1.00 82.88 92 TRP A CA 1
ATOM 699 C C . TRP A 1 92 ? 17.777 9.702 -37.796 1.00 82.88 92 TRP A C 1
ATOM 701 O O . TRP A 1 92 ? 17.763 8.675 -37.130 1.00 82.88 92 TRP A O 1
ATOM 711 N N . ASN A 1 93 ? 18.625 10.690 -37.530 1.00 83.06 93 ASN A N 1
ATOM 712 C CA . ASN A 1 93 ? 19.531 10.642 -36.390 1.00 83.06 93 ASN A CA 1
ATOM 713 C C . ASN A 1 93 ? 19.547 11.986 -35.665 1.00 83.06 93 ASN A C 1
ATOM 715 O O . ASN A 1 93 ? 20.582 12.648 -35.580 1.00 83.06 93 ASN A O 1
ATOM 719 N N . LEU A 1 94 ? 18.370 12.409 -35.193 1.00 81.94 94 LEU A N 1
ATOM 720 C CA . LEU A 1 94 ? 18.146 13.760 -34.665 1.00 81.94 94 LEU A CA 1
ATOM 721 C C . LEU A 1 94 ? 19.067 14.105 -33.483 1.00 81.94 94 LEU A C 1
ATOM 723 O O . LEU A 1 94 ? 19.485 15.254 -33.358 1.00 81.94 94 LEU A O 1
ATOM 727 N N . PHE A 1 95 ? 19.422 13.118 -32.652 1.00 81.19 95 PHE A N 1
ATOM 728 C CA . PHE A 1 95 ? 20.299 13.302 -31.490 1.00 81.19 95 PHE A CA 1
ATOM 729 C C . PHE A 1 95 ? 21.611 12.513 -31.577 1.00 81.19 95 PHE A C 1
ATOM 731 O O . PHE A 1 95 ? 22.336 12.421 -30.588 1.00 81.19 95 PHE A O 1
ATOM 738 N N . GLY A 1 96 ? 21.941 11.927 -32.731 1.00 78.50 96 GLY A N 1
ATOM 739 C CA . GLY A 1 96 ? 23.167 11.136 -32.882 1.00 78.50 96 GLY A CA 1
ATOM 740 C C . GLY A 1 96 ? 23.093 9.710 -32.308 1.00 78.50 96 GLY A C 1
ATOM 741 O O . GLY A 1 96 ? 24.076 8.977 -32.396 1.00 78.50 96 GLY A O 1
ATOM 742 N N . THR A 1 97 ? 21.955 9.303 -31.734 1.00 76.94 97 THR A N 1
ATOM 743 C CA . THR A 1 97 ? 21.787 8.059 -30.961 1.00 76.94 97 THR A CA 1
ATOM 744 C C . THR A 1 97 ? 20.956 6.973 -31.654 1.00 76.94 97 THR A C 1
ATOM 746 O O . THR A 1 97 ? 20.685 5.950 -31.032 1.00 76.94 97 THR A O 1
ATOM 749 N N . ALA A 1 98 ? 20.573 7.137 -32.926 1.00 73.06 98 ALA A N 1
ATOM 750 C CA . ALA A 1 98 ? 19.718 6.171 -33.639 1.00 73.06 98 ALA A CA 1
ATOM 751 C C . ALA A 1 98 ? 20.304 4.742 -33.703 1.00 73.06 98 ALA A C 1
ATOM 753 O O . ALA A 1 98 ? 19.560 3.769 -33.689 1.00 73.06 98 ALA A O 1
ATOM 754 N N . ASN A 1 99 ? 21.637 4.616 -33.711 1.00 73.56 99 ASN A N 1
ATOM 755 C CA . ASN A 1 99 ? 22.348 3.331 -33.784 1.00 73.56 99 ASN A CA 1
ATOM 756 C C . ASN A 1 99 ? 22.861 2.834 -32.420 1.00 73.56 99 ASN A C 1
ATOM 758 O O . ASN A 1 99 ? 23.718 1.954 -32.377 1.00 73.56 99 ASN A O 1
ATOM 762 N N . HIS A 1 100 ? 22.428 3.433 -31.305 1.00 72.50 100 HIS A N 1
ATOM 763 C CA . HIS A 1 100 ? 22.872 2.991 -29.984 1.00 72.50 100 HIS A CA 1
ATOM 764 C C . HIS A 1 100 ? 22.186 1.672 -29.614 1.00 72.50 100 HIS A C 1
ATOM 766 O O . HIS A 1 100 ? 20.958 1.583 -29.615 1.00 72.50 100 HIS A O 1
ATOM 772 N N . GLU A 1 101 ? 22.978 0.651 -29.292 1.00 66.75 101 GLU A N 1
ATOM 773 C CA . GLU A 1 101 ? 22.446 -0.643 -28.869 1.00 66.75 101 GLU A CA 1
ATOM 774 C C . GLU A 1 101 ? 21.751 -0.537 -27.505 1.00 66.75 101 GLU A C 1
ATOM 776 O O . GLU A 1 101 ? 22.166 0.213 -26.613 1.00 66.75 101 GLU A O 1
ATOM 781 N N . TRP A 1 102 ? 20.676 -1.312 -27.340 1.00 64.19 102 TRP A N 1
ATOM 782 C CA . TRP A 1 102 ? 19.965 -1.407 -26.072 1.00 64.19 102 TRP A CA 1
ATOM 783 C C . TRP A 1 102 ? 20.896 -1.967 -24.997 1.00 64.19 102 TRP A C 1
ATOM 785 O O . TRP A 1 102 ? 21.411 -3.078 -25.108 1.00 64.19 102 TRP A O 1
ATOM 795 N N . THR A 1 103 ? 21.079 -1.200 -23.928 1.00 67.38 103 THR A N 1
ATOM 796 C CA . THR A 1 103 ? 21.789 -1.648 -22.731 1.00 67.38 103 THR A CA 1
ATOM 797 C C . THR A 1 103 ? 20.990 -1.227 -21.499 1.00 67.38 103 THR A C 1
ATOM 799 O O . THR A 1 103 ? 20.590 -0.065 -21.408 1.00 67.38 103 THR A O 1
ATOM 802 N N . PRO A 1 104 ? 20.695 -2.130 -20.548 1.00 65.19 104 PRO A N 1
ATOM 803 C CA . PRO A 1 104 ? 20.080 -1.735 -19.286 1.00 65.19 104 PRO A CA 1
ATOM 804 C C . PRO A 1 104 ? 20.952 -0.688 -18.590 1.00 65.19 104 PRO A C 1
ATOM 806 O O . PRO A 1 104 ? 22.148 -0.914 -18.378 1.00 65.19 104 PRO A O 1
ATOM 809 N N . TYR A 1 105 ? 20.376 0.455 -18.219 1.00 67.38 105 TYR A N 1
ATOM 810 C CA . TYR A 1 105 ? 21.140 1.467 -17.497 1.00 67.38 105 TYR A CA 1
ATOM 811 C C . TYR A 1 105 ? 21.353 1.001 -16.063 1.00 67.38 105 TYR A C 1
ATOM 813 O O . TYR A 1 105 ? 20.397 0.894 -15.306 1.00 67.38 105 TYR A O 1
ATOM 821 N N . MET A 1 106 ? 22.611 0.735 -15.700 1.00 68.44 106 MET A N 1
ATOM 822 C CA . MET A 1 106 ? 23.067 0.454 -14.329 1.00 68.44 106 MET A CA 1
ATOM 823 C C . MET A 1 106 ? 22.065 -0.372 -13.492 1.00 68.44 106 MET A C 1
ATOM 825 O O . MET A 1 106 ? 21.631 0.091 -12.432 1.00 68.44 106 MET A O 1
ATOM 829 N N . PRO A 1 107 ? 21.683 -1.587 -13.934 1.00 72.88 107 PRO A N 1
ATOM 830 C CA . PRO A 1 107 ? 20.668 -2.402 -13.260 1.00 72.88 107 PRO A CA 1
ATOM 831 C C . PRO A 1 107 ? 21.029 -2.701 -11.799 1.00 72.88 107 PRO A C 1
ATOM 833 O O . PRO A 1 107 ? 20.150 -2.854 -10.958 1.00 72.88 107 PRO A O 1
ATOM 836 N N . GLN A 1 108 ? 22.320 -2.690 -11.464 1.00 80.88 108 GLN A N 1
ATOM 837 C CA . GLN A 1 108 ? 22.814 -2.827 -10.099 1.00 80.88 108 GLN A CA 1
ATOM 838 C C . GLN A 1 108 ? 22.311 -1.737 -9.141 1.00 80.88 108 GLN A C 1
ATOM 840 O O . GLN A 1 108 ? 22.301 -1.971 -7.939 1.00 80.88 108 GLN A O 1
ATOM 845 N N . LEU A 1 109 ? 21.902 -0.561 -9.634 1.00 83.56 109 LEU A N 1
ATOM 846 C CA . LEU A 1 109 ? 21.430 0.545 -8.796 1.00 83.56 109 LEU A CA 1
ATOM 847 C C . LEU A 1 109 ? 19.952 0.396 -8.394 1.00 83.56 109 LEU A C 1
ATOM 849 O O . LEU A 1 109 ? 19.527 0.988 -7.402 1.00 83.56 109 LEU A O 1
ATOM 853 N N . LEU A 1 110 ? 19.174 -0.409 -9.128 1.00 86.88 110 LEU A N 1
ATOM 854 C CA . LEU A 1 110 ? 17.726 -0.553 -8.933 1.00 86.88 110 LEU A CA 1
ATOM 855 C C . LEU A 1 110 ? 17.343 -0.947 -7.498 1.00 86.88 110 LEU A C 1
ATOM 857 O O . LEU A 1 110 ? 16.561 -0.208 -6.891 1.00 86.88 110 LEU A O 1
ATOM 861 N N . PRO A 1 111 ? 17.923 -2.003 -6.890 1.00 89.12 111 PRO A N 1
ATOM 862 C CA . PRO A 1 111 ? 17.592 -2.371 -5.515 1.00 89.12 111 PRO A CA 1
ATOM 863 C C . PRO A 1 111 ? 17.898 -1.252 -4.511 1.00 89.12 111 PRO A C 1
ATOM 865 O O . PRO A 1 111 ? 17.119 -1.017 -3.586 1.00 89.12 111 PRO A O 1
ATOM 868 N N . TYR A 1 112 ? 18.992 -0.508 -4.718 1.00 90.62 112 TYR A N 1
ATOM 869 C CA . TYR A 1 112 ? 19.385 0.608 -3.850 1.00 90.62 112 TYR A CA 1
ATOM 870 C C . TYR A 1 112 ? 18.424 1.799 -3.925 1.00 90.62 112 TYR A C 1
ATOM 872 O O . TYR A 1 112 ? 18.393 2.600 -2.994 1.00 90.62 112 TYR A O 1
ATOM 880 N N . LEU A 1 113 ? 17.627 1.917 -4.991 1.00 91.75 113 LEU A N 1
ATOM 881 C CA . LEU A 1 113 ? 16.574 2.929 -5.111 1.00 91.75 113 LEU A CA 1
ATOM 882 C C . LEU A 1 113 ? 15.213 2.397 -4.645 1.00 91.75 113 LEU A C 1
ATOM 884 O O . LEU A 1 113 ? 14.481 3.094 -3.943 1.00 91.75 113 LEU A O 1
ATOM 888 N N . GLN A 1 114 ? 14.873 1.155 -4.988 1.00 93.56 114 GLN A N 1
ATOM 889 C CA . GLN A 1 114 ? 13.573 0.558 -4.671 1.00 93.56 114 GLN A CA 1
ATOM 890 C C . GLN A 1 114 ? 13.400 0.267 -3.180 1.00 93.56 114 GLN A C 1
ATOM 892 O O . GLN A 1 114 ? 12.324 0.526 -2.633 1.00 93.56 114 GLN A O 1
ATOM 897 N N . VAL A 1 115 ? 14.448 -0.228 -2.510 1.00 95.75 115 VAL A N 1
ATOM 898 C CA . VAL A 1 115 ? 14.395 -0.560 -1.078 1.00 95.75 115 VAL A CA 1
ATOM 899 C C . VAL A 1 115 ? 14.077 0.679 -0.233 1.00 95.75 115 VAL A C 1
ATOM 901 O O . VAL A 1 115 ? 13.102 0.624 0.522 1.00 95.75 115 VAL A O 1
ATOM 904 N N . PRO A 1 116 ? 14.799 1.816 -0.353 1.00 96.75 116 PRO A N 1
ATOM 905 C CA . PRO A 1 116 ? 14.466 3.016 0.410 1.00 96.75 116 PRO A CA 1
ATOM 906 C C . PRO A 1 116 ? 13.078 3.568 0.087 1.00 96.75 116 PRO A C 1
ATOM 908 O O . PRO A 1 116 ? 12.367 3.969 1.005 1.00 96.75 116 PRO A O 1
ATOM 911 N N . VAL A 1 117 ? 12.662 3.558 -1.186 1.00 96.88 117 VAL A N 1
ATOM 912 C CA . VAL A 1 117 ? 11.330 4.040 -1.594 1.00 96.88 117 VAL A CA 1
ATOM 913 C C . VAL A 1 117 ? 10.227 3.243 -0.894 1.00 96.88 117 VAL A C 1
ATOM 915 O O . VAL A 1 117 ? 9.343 3.833 -0.267 1.00 96.88 117 VAL A O 1
ATOM 918 N N . LEU A 1 118 ? 10.299 1.911 -0.934 1.00 97.31 118 LEU A N 1
ATOM 919 C CA . LEU A 1 118 ? 9.334 1.045 -0.255 1.00 97.31 118 LEU A CA 1
ATOM 920 C C . LEU A 1 118 ? 9.392 1.191 1.271 1.00 97.31 118 LEU A C 1
ATOM 922 O O . LEU A 1 118 ? 8.344 1.245 1.917 1.00 97.31 118 LEU A O 1
ATOM 926 N N . ALA A 1 119 ? 10.590 1.312 1.851 1.00 97.88 119 ALA A N 1
ATOM 927 C CA . ALA A 1 119 ? 10.763 1.513 3.289 1.00 97.88 119 ALA A CA 1
ATOM 928 C C . ALA A 1 119 ? 10.124 2.828 3.769 1.00 97.88 119 ALA A C 1
ATOM 930 O O . ALA A 1 119 ? 9.427 2.838 4.787 1.00 97.88 119 ALA A O 1
ATOM 931 N N . VAL A 1 120 ? 10.299 3.922 3.020 1.00 98.25 120 VAL A N 1
ATOM 932 C CA . VAL A 1 120 ? 9.649 5.212 3.302 1.00 98.25 120 VAL A CA 1
ATOM 933 C C . VAL A 1 120 ? 8.131 5.090 3.170 1.00 98.25 120 VAL A C 1
ATOM 935 O O . VAL A 1 120 ? 7.407 5.529 4.065 1.00 98.25 120 VAL A O 1
ATOM 938 N N . GLY A 1 121 ? 7.633 4.442 2.112 1.00 98.19 121 GLY A N 1
ATOM 939 C CA . GLY A 1 121 ? 6.199 4.192 1.932 1.00 98.19 121 GLY A CA 1
ATOM 940 C C . GLY A 1 121 ? 5.576 3.419 3.097 1.00 98.19 121 GLY A C 1
ATOM 941 O O . GLY A 1 121 ? 4.522 3.806 3.613 1.00 98.19 121 GLY A O 1
ATOM 942 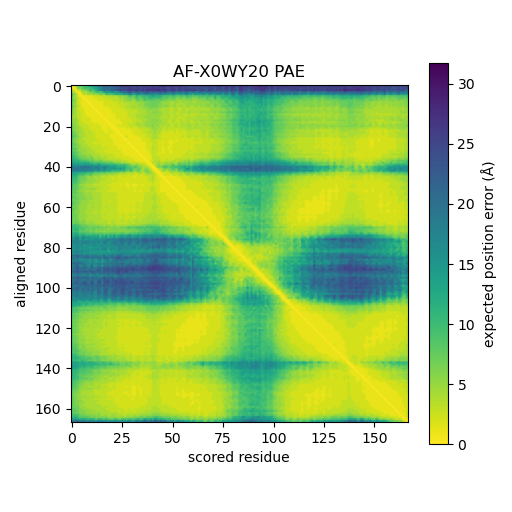N N . LEU A 1 122 ? 6.251 2.367 3.567 1.00 98.31 122 LEU A N 1
A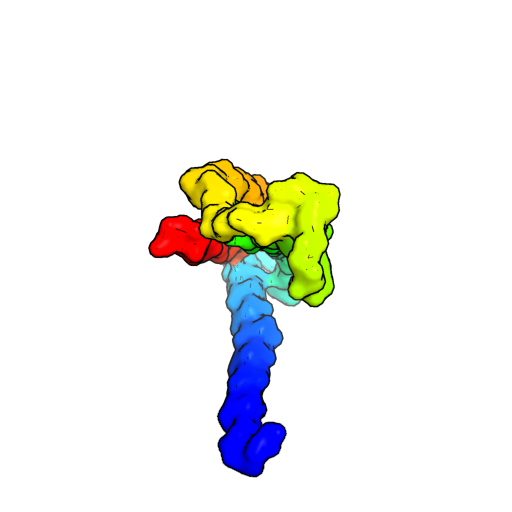TOM 943 C CA . LEU A 1 122 ? 5.828 1.598 4.735 1.00 98.31 122 LEU A CA 1
ATOM 944 C C . LEU A 1 122 ? 5.858 2.453 6.009 1.00 98.31 122 LEU A C 1
ATOM 946 O O . LEU A 1 122 ? 4.874 2.472 6.748 1.00 98.31 122 LEU A O 1
ATOM 950 N N . ALA A 1 123 ? 6.937 3.201 6.253 1.00 98.38 123 ALA A N 1
ATOM 951 C CA . ALA A 1 123 ? 7.061 4.058 7.432 1.00 98.38 123 ALA A CA 1
ATOM 952 C C . ALA A 1 123 ? 5.930 5.098 7.510 1.00 98.38 123 ALA A C 1
ATOM 954 O O . ALA A 1 123 ? 5.284 5.231 8.553 1.00 98.38 123 ALA A O 1
ATOM 955 N N . LEU A 1 124 ? 5.629 5.776 6.398 1.00 98.31 124 LEU A N 1
ATOM 956 C CA . LEU A 1 124 ? 4.518 6.730 6.311 1.00 98.31 124 LEU A CA 1
ATOM 957 C C . LEU A 1 124 ? 3.166 6.053 6.569 1.00 98.31 124 LEU A C 1
ATOM 959 O O . LEU A 1 124 ? 2.340 6.578 7.316 1.00 98.31 124 LEU A O 1
ATOM 963 N N . SER A 1 125 ? 2.962 4.858 6.017 1.00 98.06 125 SER A N 1
ATOM 964 C CA . SER A 1 125 ? 1.738 4.074 6.220 1.00 98.06 125 SER A CA 1
ATOM 965 C C . SER A 1 125 ? 1.536 3.672 7.685 1.00 98.06 125 SER A C 1
ATOM 967 O O . SER A 1 125 ? 0.421 3.742 8.207 1.00 98.06 125 SER A O 1
ATOM 969 N N . VAL A 1 126 ? 2.617 3.308 8.384 1.00 97.94 126 VAL A N 1
ATOM 970 C CA . VAL A 1 126 ? 2.596 2.978 9.818 1.00 97.94 126 VAL A CA 1
ATOM 971 C C . VAL A 1 126 ? 2.308 4.213 10.673 1.00 97.94 126 VAL A C 1
ATOM 973 O O . VAL A 1 126 ? 1.497 4.139 11.601 1.00 97.94 126 VAL A O 1
ATOM 976 N N . VAL A 1 127 ? 2.918 5.359 10.353 1.00 97.94 127 VAL A N 1
ATOM 977 C CA . VAL A 1 127 ? 2.645 6.632 11.040 1.00 97.94 127 VAL A CA 1
ATOM 978 C C . VAL A 1 127 ? 1.171 7.017 10.898 1.00 97.94 127 VAL A C 1
ATOM 980 O O . VAL A 1 127 ? 0.523 7.294 11.912 1.00 97.94 127 VAL A O 1
ATOM 983 N N . LEU A 1 128 ? 0.617 6.956 9.683 1.00 97.44 128 LEU A N 1
ATOM 984 C CA . LEU A 1 128 ? -0.812 7.191 9.449 1.00 97.44 128 LEU A CA 1
ATOM 985 C C . LEU A 1 128 ? -1.683 6.194 10.220 1.00 97.44 128 LEU A C 1
ATOM 987 O O . LEU A 1 128 ? -2.659 6.595 10.848 1.00 97.44 128 LEU A O 1
ATOM 991 N N . GLY A 1 129 ? -1.311 4.912 10.253 1.00 96.81 129 GLY A N 1
ATOM 992 C CA . GLY A 1 129 ? -2.031 3.897 11.027 1.00 96.81 129 GLY A CA 1
ATOM 993 C C . GLY A 1 129 ? -2.110 4.238 12.516 1.00 96.81 129 GLY A C 1
ATOM 994 O O . GLY A 1 129 ? -3.173 4.119 13.129 1.00 96.81 129 GLY A O 1
ATOM 995 N N . HIS A 1 130 ? -1.018 4.736 13.100 1.00 96.12 130 HIS A N 1
ATOM 996 C CA . HIS A 1 130 ? -1.019 5.215 14.481 1.00 96.12 130 HIS A CA 1
ATOM 997 C C . HIS A 1 130 ? -1.884 6.461 14.693 1.00 96.12 130 HIS A C 1
ATOM 999 O O . HIS A 1 130 ? -2.539 6.552 15.734 1.00 96.12 130 HIS A O 1
ATOM 1005 N N . GLN A 1 131 ? -1.910 7.397 13.743 1.00 95.94 131 GLN A N 1
ATOM 1006 C CA . GLN A 1 131 ? -2.785 8.574 13.806 1.00 95.94 131 GLN A CA 1
ATOM 1007 C C . GLN A 1 131 ? -4.263 8.159 13.756 1.00 95.94 131 GLN A C 1
ATOM 1009 O O . GLN A 1 131 ? -5.008 8.434 14.696 1.00 95.94 131 GLN A O 1
ATOM 1014 N N . ILE A 1 132 ? -4.643 7.357 12.758 1.00 95.12 132 ILE A N 1
ATOM 1015 C CA . ILE A 1 132 ? -6.002 6.823 12.575 1.00 95.12 132 ILE A CA 1
ATOM 1016 C C . ILE A 1 132 ? -6.481 6.054 13.814 1.00 95.12 132 ILE A C 1
ATOM 1018 O O . ILE A 1 132 ? -7.625 6.206 14.256 1.00 95.12 132 ILE A O 1
ATOM 1022 N N . ALA A 1 133 ? -5.613 5.228 14.404 1.00 94.12 133 ALA A N 1
ATOM 1023 C CA . ALA A 1 133 ? -5.954 4.475 15.605 1.00 94.12 133 ALA A CA 1
ATOM 1024 C C . ALA A 1 133 ? -6.231 5.386 16.808 1.00 94.12 133 ALA A C 1
ATOM 1026 O O . ALA A 1 133 ? -7.157 5.113 17.571 1.00 94.12 133 ALA A O 1
ATOM 1027 N N . ARG A 1 134 ? -5.460 6.469 16.976 1.00 93.56 134 ARG A N 1
ATOM 1028 C CA . ARG A 1 134 ? -5.649 7.445 18.064 1.00 93.56 134 ARG A CA 1
ATOM 1029 C C . ARG A 1 134 ? -6.915 8.282 17.890 1.00 93.56 134 ARG A C 1
ATOM 1031 O O . ARG A 1 134 ? -7.521 8.651 18.887 1.00 93.56 134 ARG A O 1
ATOM 1038 N N . GLU A 1 135 ? -7.321 8.555 16.655 1.00 92.00 135 GLU A N 1
ATOM 1039 C CA . GLU A 1 135 ? -8.562 9.283 16.355 1.00 92.00 135 GLU A CA 1
ATOM 1040 C C . GLU A 1 135 ? -9.818 8.440 16.607 1.00 92.00 135 GLU A C 1
ATOM 1042 O O . GLU A 1 135 ? -10.865 8.966 16.981 1.00 92.00 135 GLU A O 1
ATOM 1047 N N . ASN A 1 136 ? -9.730 7.121 16.410 1.00 89.50 136 ASN A N 1
ATOM 1048 C CA . ASN A 1 136 ? -10.881 6.225 16.543 1.00 89.50 136 ASN A CA 1
ATOM 1049 C C . ASN A 1 136 ? -10.967 5.528 17.910 1.00 89.50 136 ASN A C 1
ATOM 1051 O O . ASN A 1 136 ? -12.050 5.073 18.280 1.00 89.50 136 ASN A O 1
ATOM 1055 N N . ILE A 1 137 ? -9.863 5.410 18.656 1.00 89.81 137 ILE A N 1
ATOM 1056 C CA . ILE A 1 137 ? -9.799 4.698 19.940 1.00 89.81 137 ILE A CA 1
ATOM 1057 C C . ILE A 1 137 ? -9.163 5.611 20.992 1.00 89.81 137 ILE A C 1
ATOM 1059 O O . ILE A 1 137 ? -7.980 5.931 20.922 1.00 89.81 137 ILE A O 1
ATOM 1063 N N . SER A 1 138 ? -9.948 5.980 22.006 1.00 86.06 138 SER A N 1
ATOM 1064 C CA . SER A 1 138 ? -9.549 6.906 23.074 1.00 86.06 138 SER A CA 1
ATOM 1065 C C . SER A 1 138 ? -8.463 6.359 24.011 1.00 86.06 138 SER A C 1
ATOM 1067 O O . SER A 1 138 ? -7.629 7.115 24.497 1.00 86.06 138 SER A O 1
ATOM 1069 N N . ASP A 1 139 ? -8.433 5.048 24.253 1.00 89.06 139 ASP A N 1
ATOM 1070 C CA . ASP A 1 139 ? -7.398 4.398 25.066 1.00 89.06 139 ASP A CA 1
ATOM 1071 C C . ASP A 1 139 ? -6.121 4.161 24.239 1.00 89.06 139 ASP A C 1
ATOM 1073 O O . ASP A 1 139 ? -6.110 3.363 23.296 1.00 89.06 139 ASP A O 1
ATOM 1077 N N . HIS A 1 140 ? -5.019 4.813 24.625 1.00 86.69 140 HIS A N 1
ATOM 1078 C CA . HIS A 1 140 ? -3.727 4.729 23.936 1.00 86.69 140 HIS A CA 1
ATOM 1079 C C . HIS A 1 140 ? -3.154 3.307 23.836 1.00 86.69 140 HIS A C 1
ATOM 1081 O O . HIS A 1 140 ? -2.564 2.955 22.807 1.00 86.69 140 HIS A O 1
ATOM 1087 N N . ALA A 1 141 ? -3.321 2.473 24.867 1.00 88.69 141 ALA A N 1
ATOM 1088 C CA . ALA A 1 141 ? -2.809 1.104 24.851 1.00 88.69 141 ALA A CA 1
ATOM 1089 C C . ALA A 1 141 ? -3.596 0.244 23.851 1.00 88.69 141 ALA A C 1
ATOM 1091 O O . ALA A 1 141 ? -3.015 -0.546 23.099 1.00 88.69 141 ALA A O 1
ATOM 1092 N N . ARG A 1 142 ? -4.916 0.442 23.788 1.00 89.62 142 ARG A N 1
ATOM 1093 C CA . ARG A 1 142 ? -5.798 -0.243 22.830 1.00 89.62 142 ARG A CA 1
ATOM 1094 C C . ARG A 1 142 ? -5.588 0.254 21.403 1.00 89.62 142 ARG A C 1
ATOM 1096 O O . ARG A 1 142 ? -5.532 -0.567 20.488 1.00 89.62 142 ARG A O 1
ATOM 1103 N N . ALA A 1 143 ? -5.390 1.560 21.220 1.00 90.38 143 ALA A N 1
ATOM 1104 C CA . ALA A 1 143 ? -5.072 2.158 19.927 1.00 90.38 143 ALA A CA 1
ATOM 1105 C C . ALA A 1 143 ? -3.800 1.531 19.335 1.00 90.38 143 ALA A C 1
ATOM 1107 O O . ALA A 1 143 ? -3.829 1.033 18.211 1.00 90.38 143 ALA A O 1
ATOM 1108 N N . ARG A 1 144 ? -2.714 1.429 20.115 1.00 91.19 144 ARG A N 1
ATOM 1109 C CA . ARG A 1 144 ? -1.471 0.768 19.672 1.00 91.19 144 ARG A CA 1
ATOM 1110 C C . ARG A 1 144 ? -1.682 -0.686 19.248 1.00 91.19 144 ARG A C 1
ATOM 1112 O O . ARG A 1 144 ? -1.169 -1.088 18.209 1.00 91.19 144 ARG A O 1
ATOM 1119 N N . ARG A 1 145 ? -2.462 -1.461 20.006 1.00 92.12 145 ARG A N 1
ATOM 1120 C CA . ARG A 1 145 ? -2.762 -2.866 19.665 1.00 92.12 145 ARG A CA 1
ATOM 1121 C C . ARG A 1 145 ? -3.582 -3.007 18.383 1.00 92.12 145 ARG A C 1
ATOM 1123 O O . ARG A 1 145 ? -3.394 -3.982 17.665 1.00 92.12 145 ARG A O 1
ATOM 1130 N N . SER A 1 146 ? -4.455 -2.042 18.080 1.00 92.50 146 SER A N 1
ATOM 1131 C CA . SER A 1 146 ? -5.258 -2.062 16.847 1.00 92.50 146 SER A CA 1
ATOM 1132 C C . SER A 1 146 ? -4.415 -1.917 15.577 1.00 92.50 146 SER A C 1
ATOM 1134 O O . SER A 1 146 ? -4.793 -2.432 14.535 1.00 92.50 146 SER A O 1
ATOM 1136 N N . VAL A 1 147 ? -3.255 -1.261 15.663 1.00 94.75 14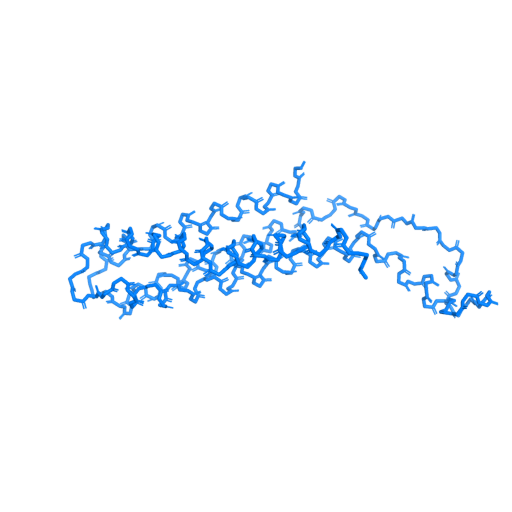7 VAL A N 1
ATOM 1137 C CA . VAL A 1 147 ? -2.391 -1.008 14.501 1.00 94.75 147 VAL A CA 1
ATOM 1138 C C . VAL A 1 147 ? -1.612 -2.258 14.088 1.00 94.75 147 VAL A C 1
ATOM 1140 O O . VAL A 1 147 ? -1.322 -2.432 12.908 1.00 94.75 147 VAL A O 1
ATOM 1143 N N . ILE A 1 148 ? -1.321 -3.160 15.034 1.00 95.56 148 ILE A N 1
ATOM 1144 C CA . ILE A 1 148 ? -0.444 -4.324 14.819 1.00 95.56 148 ILE A CA 1
ATOM 1145 C C . ILE A 1 148 ? -0.867 -5.163 13.601 1.00 95.56 148 ILE A C 1
ATOM 1147 O O . ILE A 1 148 ? -0.007 -5.411 12.758 1.00 95.56 148 ILE A O 1
ATOM 1151 N N . PRO A 1 149 ? -2.140 -5.580 13.438 1.00 96.06 149 PRO A N 1
ATOM 1152 C CA . PRO A 1 149 ? -2.514 -6.461 12.330 1.00 96.06 149 PRO A CA 1
ATOM 1153 C C . PRO A 1 149 ? -2.405 -5.788 10.960 1.00 96.06 149 PRO A C 1
ATOM 1155 O O . PRO A 1 149 ? -1.974 -6.422 10.001 1.00 96.06 149 PRO A O 1
ATOM 1158 N N . VAL A 1 150 ? -2.760 -4.503 10.866 1.00 96.12 150 VAL A N 1
ATOM 1159 C CA . VAL A 1 150 ? -2.672 -3.741 9.610 1.00 96.12 150 VAL A CA 1
ATOM 1160 C C . VAL A 1 150 ? -1.213 -3.483 9.255 1.00 96.12 150 VAL A C 1
ATOM 1162 O O . VAL A 1 150 ? -0.809 -3.746 8.128 1.00 96.12 150 VAL A O 1
ATOM 1165 N N . THR A 1 151 ? -0.393 -3.053 10.215 1.00 96.75 151 THR A N 1
ATOM 1166 C CA . THR A 1 151 ? 1.046 -2.879 9.989 1.00 96.75 151 THR A CA 1
ATOM 1167 C C . THR A 1 151 ? 1.712 -4.190 9.595 1.00 96.75 151 THR A C 1
ATOM 1169 O O . THR A 1 151 ? 2.487 -4.199 8.649 1.00 96.75 151 THR A O 1
ATOM 1172 N N . ALA A 1 152 ? 1.384 -5.307 10.250 1.00 97.62 152 ALA A N 1
ATOM 1173 C CA . ALA A 1 152 ? 1.912 -6.615 9.871 1.00 97.62 152 ALA A CA 1
ATOM 1174 C C . ALA A 1 152 ? 1.551 -6.971 8.421 1.00 97.62 152 ALA A C 1
ATOM 1176 O O . ALA A 1 152 ? 2.425 -7.392 7.669 1.00 97.62 152 ALA A O 1
ATOM 1177 N N . LEU A 1 153 ? 0.299 -6.743 8.006 1.00 97.50 153 LEU A N 1
ATOM 1178 C CA . LEU A 1 153 ? -0.133 -6.966 6.625 1.00 97.50 153 LEU A CA 1
ATOM 1179 C C . LEU A 1 153 ? 0.662 -6.106 5.629 1.00 97.50 153 LEU A C 1
ATOM 1181 O O . LEU A 1 153 ? 1.147 -6.626 4.628 1.00 97.50 153 LEU A O 1
ATOM 1185 N N . LEU A 1 154 ? 0.826 -4.811 5.909 1.00 97.62 154 LEU A N 1
ATOM 1186 C CA . LEU A 1 154 ? 1.582 -3.896 5.047 1.00 97.62 154 LEU A CA 1
ATOM 1187 C C . LEU A 1 154 ? 3.073 -4.247 4.993 1.00 97.62 154 LEU A C 1
ATOM 1189 O O . LEU A 1 154 ? 3.682 -4.174 3.926 1.00 97.62 154 LEU A O 1
ATOM 1193 N N . THR A 1 155 ? 3.660 -4.674 6.110 1.00 97.94 155 THR A N 1
ATOM 1194 C CA . THR A 1 155 ? 5.045 -5.152 6.156 1.00 97.94 155 THR A CA 1
ATOM 1195 C C . THR A 1 155 ? 5.208 -6.425 5.334 1.00 97.94 155 THR A C 1
ATOM 1197 O O . THR A 1 155 ? 6.131 -6.499 4.530 1.00 97.94 155 THR A O 1
ATOM 1200 N N . LEU A 1 156 ? 4.304 -7.402 5.471 1.00 97.38 156 LEU A N 1
ATOM 1201 C CA . LEU A 1 156 ? 4.325 -8.626 4.663 1.00 97.38 156 LEU A CA 1
ATOM 1202 C C . LEU A 1 156 ? 4.195 -8.314 3.171 1.00 97.38 156 LEU A C 1
ATOM 1204 O O . LEU A 1 156 ? 4.945 -8.864 2.369 1.00 97.38 156 LEU A O 1
ATOM 1208 N N . LEU A 1 157 ? 3.302 -7.390 2.806 1.00 96.00 157 LEU A N 1
ATOM 1209 C CA . LEU A 1 157 ? 3.168 -6.921 1.428 1.00 96.00 157 LEU A CA 1
ATOM 1210 C C . LEU A 1 157 ? 4.462 -6.261 0.933 1.00 96.00 157 LEU A C 1
ATOM 1212 O O . LEU A 1 157 ? 4.906 -6.535 -0.176 1.00 96.00 157 LEU A O 1
ATOM 1216 N N . THR A 1 158 ? 5.098 -5.435 1.763 1.00 96.94 158 THR A N 1
ATOM 1217 C CA . THR A 1 158 ? 6.369 -4.776 1.428 1.00 96.94 158 THR A CA 1
ATOM 1218 C C . THR A 1 158 ? 7.490 -5.795 1.228 1.00 96.94 158 THR A C 1
ATOM 1220 O O . THR A 1 158 ? 8.236 -5.694 0.260 1.00 96.94 158 THR A O 1
ATOM 1223 N N . VAL A 1 159 ? 7.592 -6.806 2.094 1.00 96.50 159 VAL A N 1
ATOM 1224 C CA . VAL A 1 159 ? 8.565 -7.901 1.952 1.00 96.50 159 VAL A CA 1
ATOM 1225 C C . VAL A 1 159 ? 8.305 -8.700 0.677 1.00 96.50 159 VAL A C 1
ATOM 1227 O O . VAL A 1 159 ? 9.252 -8.996 -0.044 1.00 96.50 159 VAL A O 1
A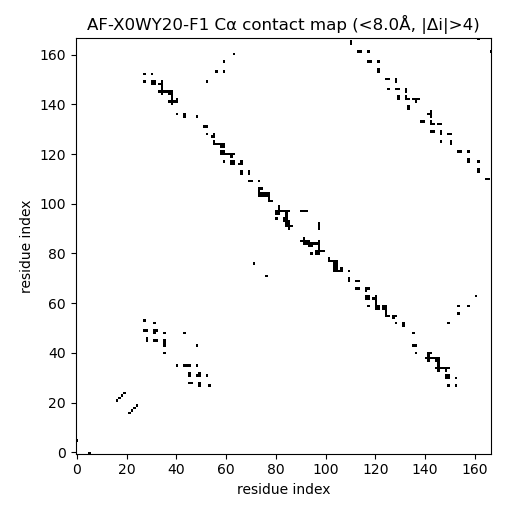TOM 1230 N N . ALA A 1 160 ? 7.044 -8.999 0.357 1.00 95.75 160 ALA A N 1
ATOM 1231 C CA . ALA A 1 160 ? 6.688 -9.680 -0.884 1.00 95.75 160 ALA A CA 1
ATOM 1232 C C . ALA A 1 160 ? 7.057 -8.851 -2.129 1.00 95.75 160 ALA A C 1
ATOM 1234 O O . ALA A 1 160 ? 7.582 -9.407 -3.087 1.00 95.75 160 ALA A O 1
ATOM 1235 N N . LEU A 1 161 ? 6.841 -7.529 -2.104 1.00 94.50 161 LEU A N 1
ATOM 1236 C CA . LEU A 1 161 ? 7.254 -6.622 -3.183 1.00 94.50 161 LEU A CA 1
ATOM 1237 C C . LEU A 1 161 ? 8.778 -6.550 -3.324 1.00 94.50 161 LEU A C 1
ATOM 1239 O O . LEU A 1 161 ? 9.292 -6.577 -4.434 1.00 94.50 161 LEU A O 1
ATOM 1243 N N . LEU A 1 162 ? 9.508 -6.487 -2.210 1.00 93.25 162 LEU A N 1
ATOM 1244 C CA . LEU A 1 162 ? 10.971 -6.510 -2.228 1.00 93.25 162 LEU A CA 1
ATOM 1245 C C . LEU A 1 162 ? 11.511 -7.828 -2.775 1.00 93.25 162 LEU A C 1
ATOM 1247 O O . LEU A 1 162 ? 12.441 -7.814 -3.574 1.00 93.25 162 LEU A O 1
ATOM 1251 N N . TRP A 1 163 ? 10.910 -8.950 -2.377 1.00 93.88 163 TRP A N 1
ATOM 1252 C CA . TRP A 1 163 ? 11.243 -10.255 -2.932 1.00 93.88 163 TRP A CA 1
ATOM 1253 C C . TRP A 1 163 ? 10.963 -10.305 -4.435 1.00 93.88 163 TRP A C 1
ATOM 1255 O O . TRP A 1 163 ? 11.830 -10.731 -5.176 1.00 93.88 163 TRP A O 1
ATOM 1265 N N . LEU A 1 164 ? 9.821 -9.783 -4.892 1.00 89.81 164 LEU A N 1
ATOM 1266 C CA . LEU A 1 164 ? 9.477 -9.703 -6.316 1.00 89.81 164 LEU A CA 1
ATOM 1267 C C . LEU A 1 164 ? 10.452 -8.834 -7.133 1.00 89.81 164 LEU A C 1
ATOM 1269 O O . LEU A 1 164 ? 10.638 -9.081 -8.319 1.00 89.81 164 LEU A O 1
ATOM 1273 N N . TYR A 1 165 ? 11.010 -7.776 -6.538 1.00 83.75 165 TYR A N 1
ATOM 1274 C CA . TYR A 1 165 ? 11.898 -6.849 -7.246 1.00 83.75 165 TYR A CA 1
ATOM 1275 C C . TYR A 1 165 ? 13.370 -7.269 -7.239 1.00 83.75 165 TYR A C 1
ATOM 1277 O O . TYR A 1 165 ? 14.101 -6.893 -8.153 1.00 83.75 165 TYR A O 1
ATOM 1285 N N . ILE A 1 166 ? 13.817 -7.989 -6.208 1.00 83.06 166 ILE A N 1
ATOM 1286 C CA . ILE A 1 166 ? 15.239 -8.295 -5.983 1.00 83.06 166 ILE A CA 1
ATOM 1287 C C . ILE A 1 166 ? 15.547 -9.787 -6.174 1.00 83.06 166 ILE A C 1
ATOM 1289 O O . ILE A 1 166 ? 16.679 -10.122 -6.523 1.00 83.06 166 ILE A O 1
ATOM 1293 N N . GLY A 1 167 ? 14.584 -10.666 -5.885 1.00 74.19 167 GLY A N 1
ATOM 1294 C CA . GLY A 1 167 ? 14.714 -12.124 -5.974 1.00 74.19 167 GLY A CA 1
ATOM 1295 C C . GLY A 1 167 ? 14.281 -12.666 -7.324 1.00 74.19 167 GLY A C 1
ATOM 1296 O O . GLY A 1 167 ? 14.918 -13.654 -7.749 1.00 74.19 167 GLY A O 1
#

Solvent-accessible surface area (backbone atoms only — not comparable to full-atom values): 8837 Å² total; per-residue (Å²): 130,60,94,79,51,54,65,61,50,52,52,51,51,51,50,52,48,44,44,61,72,42,48,52,55,47,53,52,41,50,27,24,44,47,10,42,63,67,21,64,56,79,96,60,54,49,69,57,47,30,63,57,50,52,61,29,49,50,46,33,51,52,20,49,52,50,36,51,49,48,54,52,45,35,60,47,47,50,48,53,56,22,41,68,10,25,77,81,71,79,79,44,50,77,73,76,31,46,85,58,75,84,50,61,50,66,68,85,51,47,62,73,52,32,51,57,41,41,50,50,12,46,52,54,15,46,54,47,33,53,50,52,27,52,78,72,30,88,53,66,73,32,17,58,41,29,34,50,43,50,47,50,50,52,49,53,50,50,52,52,51,50,42,73,75,73,107